Protein AF-A0A2T0S0H9-F1 (afdb_monomer)

InterPro domains:
  IPR032710 NTF2-like domain superfamily [SSF54427] (2-89)
  IPR037401 SnoaL-like domain [PF13474] (5-89)

Sequence (95 aa):
MDGHVVWTREDTLDLYRETFGAAGKNEIAMSDERVTMLADDLALYVGAGSYDMADPAGASMGNGPMALTLLLKKVAGEWLLMHAHQSFPSGEQAG

pLDDT: mean 91.24, std 12.09, range [39.12, 98.69]

Foldseek 3Di:
DPDDDDDDPVSVVVVCCVVCVQWPDKDWDWDDWDWDDPDPFKIKIKTKTKMWTAGVVRHTPDIAIKIKIFIWGQDPNDTDTPDMDMDGDDDDDDD

Mean predicted aligned error: 4.81 Å

Structure (mmCIF, N/CA/C/O backbone):
data_AF-A0A2T0S0H9-F1
#
_entry.id   AF-A0A2T0S0H9-F1
#
loop_
_atom_site.group_PDB
_atom_site.id
_atom_site.type_symbol
_atom_site.label_atom_id
_atom_site.label_alt_id
_atom_site.label_comp_id
_atom_site.label_asym_id
_atom_site.label_entity_id
_atom_site.label_seq_id
_atom_site.pdbx_PDB_ins_code
_atom_site.Cartn_x
_atom_site.Cartn_y
_atom_site.Cartn_z
_atom_site.occupancy
_atom_site.B_iso_or_equiv
_atom_site.auth_seq_id
_atom_site.auth_comp_id
_atom_site.auth_asym_id
_atom_site.auth_atom_id
_atom_site.pdbx_PDB_model_num
ATOM 1 N N . MET A 1 1 ? 17.600 -5.762 2.081 1.00 50.19 1 MET A N 1
ATOM 2 C CA . MET A 1 1 ? 17.424 -4.301 2.004 1.00 50.19 1 MET A CA 1
ATOM 3 C C . MET A 1 1 ? 17.155 -3.823 3.407 1.00 50.19 1 MET A C 1
ATOM 5 O O . MET A 1 1 ? 16.368 -4.470 4.093 1.00 50.19 1 MET A O 1
ATOM 9 N N . ASP A 1 2 ? 17.822 -2.760 3.830 1.00 67.44 2 ASP A N 1
ATOM 10 C CA . ASP A 1 2 ? 17.472 -2.098 5.081 1.00 67.44 2 ASP A CA 1
ATOM 11 C C . ASP A 1 2 ? 16.111 -1.419 4.880 1.00 67.44 2 ASP A C 1
ATOM 13 O O . ASP A 1 2 ? 15.859 -0.830 3.830 1.00 67.44 2 ASP A O 1
ATOM 17 N N . GLY A 1 3 ? 15.188 -1.593 5.824 1.00 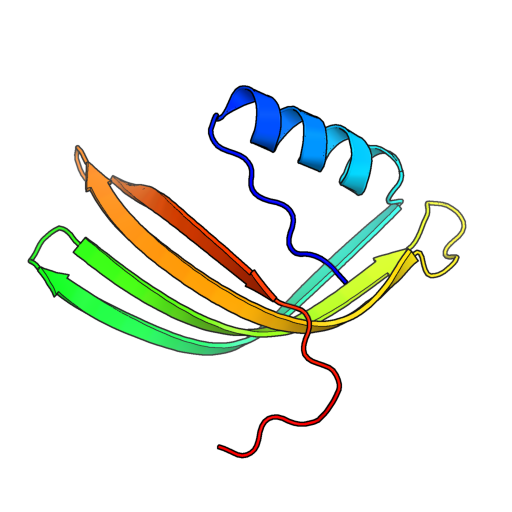79.00 3 GLY A N 1
ATOM 18 C CA . GLY A 1 3 ? 13.857 -0.996 5.720 1.00 79.00 3 GLY A CA 1
ATOM 19 C C . GLY A 1 3 ? 13.934 0.534 5.690 1.00 79.00 3 GLY A C 1
ATOM 20 O O . GLY A 1 3 ? 14.756 1.131 6.384 1.00 79.00 3 GLY A O 1
ATOM 21 N N . HIS A 1 4 ? 13.054 1.171 4.918 1.00 87.94 4 HIS A N 1
ATOM 22 C CA . HIS A 1 4 ? 12.900 2.626 4.908 1.00 87.94 4 HIS A CA 1
ATOM 23 C C . HIS A 1 4 ? 11.751 3.019 5.836 1.00 87.94 4 HIS A C 1
ATOM 25 O O . HIS A 1 4 ? 10.611 2.609 5.625 1.00 87.94 4 HIS A O 1
ATOM 31 N N . VAL A 1 5 ? 12.048 3.812 6.867 1.00 91.44 5 VAL A N 1
ATOM 32 C CA . VAL A 1 5 ? 11.033 4.356 7.777 1.00 91.44 5 VAL A CA 1
ATOM 33 C C . VAL A 1 5 ? 10.823 5.829 7.460 1.00 91.44 5 VAL A C 1
ATOM 35 O O . VAL A 1 5 ? 11.773 6.608 7.466 1.00 91.44 5 VAL A O 1
ATOM 38 N N . VAL A 1 6 ? 9.569 6.202 7.223 1.00 93.19 6 VAL A N 1
ATOM 39 C CA . VAL A 1 6 ? 9.118 7.589 7.078 1.00 93.19 6 VAL A CA 1
ATOM 40 C C . VAL A 1 6 ? 8.211 7.933 8.257 1.00 93.19 6 VAL A C 1
ATOM 42 O O . VAL A 1 6 ? 7.361 7.133 8.647 1.00 93.19 6 VAL A O 1
ATOM 45 N N . TRP A 1 7 ? 8.420 9.102 8.864 1.00 91.62 7 TRP A N 1
ATOM 46 C CA . TRP A 1 7 ? 7.732 9.493 10.104 1.00 91.62 7 TRP A CA 1
ATOM 47 C C . TRP A 1 7 ? 6.630 10.517 9.876 1.00 91.62 7 TRP A C 1
ATOM 49 O O . TRP A 1 7 ? 5.700 10.615 10.678 1.00 91.62 7 TRP A O 1
ATOM 59 N N . THR A 1 8 ? 6.729 11.289 8.795 1.00 92.00 8 THR A N 1
ATOM 60 C CA . THR A 1 8 ? 5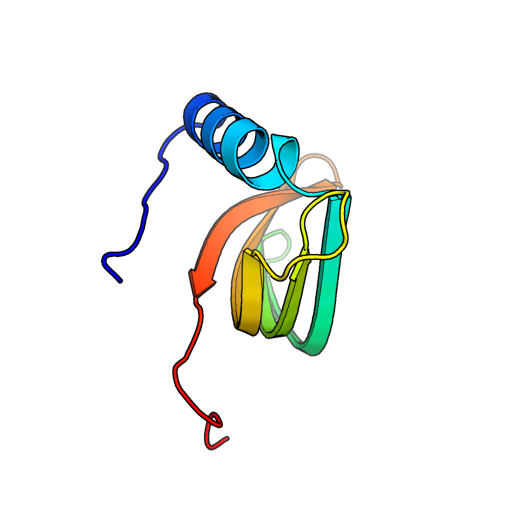.777 12.348 8.483 1.00 92.00 8 THR A CA 1
ATOM 61 C C . THR A 1 8 ? 5.067 12.092 7.162 1.00 92.00 8 THR A C 1
ATOM 63 O O . THR A 1 8 ? 5.521 11.344 6.289 1.00 92.00 8 THR A O 1
ATOM 66 N N . ARG A 1 9 ? 3.925 12.764 6.999 1.00 91.25 9 ARG A N 1
ATOM 67 C CA . ARG A 1 9 ? 3.207 12.801 5.724 1.00 91.25 9 ARG A CA 1
ATOM 68 C C . ARG A 1 9 ? 4.076 13.384 4.609 1.00 91.25 9 ARG A C 1
ATOM 70 O O . ARG A 1 9 ? 3.965 12.931 3.478 1.00 91.25 9 ARG A O 1
ATOM 77 N N . GLU A 1 10 ? 4.893 14.386 4.916 1.00 95.62 10 GLU A N 1
ATOM 78 C CA . GLU A 1 10 ? 5.754 15.052 3.936 1.00 95.62 10 GLU A CA 1
ATOM 79 C C . GLU A 1 10 ? 6.842 14.098 3.440 1.00 95.62 10 GLU A C 1
ATOM 81 O O . GLU A 1 10 ? 6.899 13.854 2.238 1.00 95.62 10 GLU A O 1
ATOM 86 N N . ASP A 1 11 ? 7.559 13.428 4.349 1.00 94.19 11 ASP A N 1
ATOM 87 C CA . ASP A 1 11 ? 8.572 12.421 3.985 1.00 94.19 11 ASP A CA 1
ATOM 88 C C . ASP A 1 11 ? 7.971 11.288 3.142 1.00 94.19 11 ASP A C 1
ATOM 90 O O . ASP A 1 11 ? 8.560 10.827 2.167 1.00 94.19 11 ASP A O 1
ATOM 94 N N . THR A 1 12 ? 6.761 10.850 3.504 1.00 92.81 12 THR A N 1
ATOM 95 C CA . THR A 1 12 ? 6.035 9.807 2.767 1.00 92.81 12 THR A CA 1
ATOM 96 C C . THR A 1 12 ? 5.690 10.264 1.348 1.00 92.81 12 THR A C 1
ATOM 98 O O . THR A 1 12 ? 5.827 9.503 0.392 1.00 92.81 12 THR A O 1
ATOM 101 N N . LEU A 1 13 ? 5.233 11.510 1.191 1.00 94.31 13 LEU A N 1
ATOM 102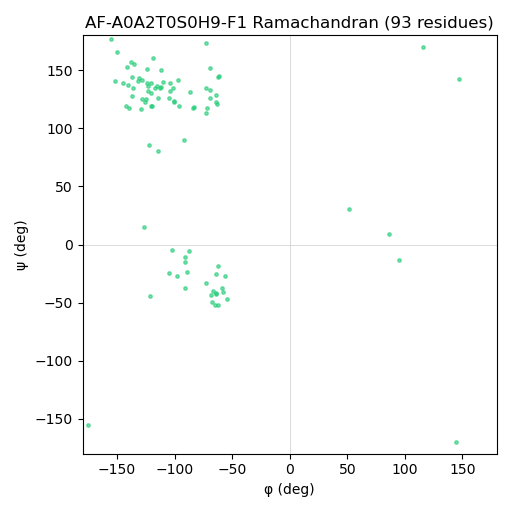 C CA . LEU A 1 13 ? 4.910 12.069 -0.119 1.00 94.31 13 LEU A CA 1
ATOM 103 C C . LEU A 1 13 ? 6.153 12.243 -0.984 1.00 94.31 13 LEU A C 1
ATOM 105 O O . LEU A 1 13 ? 6.080 11.979 -2.181 1.00 94.31 13 LEU A O 1
ATOM 109 N N . ASP A 1 14 ? 7.267 12.672 -0.403 1.00 94.69 14 ASP A N 1
ATOM 110 C CA . ASP A 1 14 ? 8.511 12.865 -1.142 1.00 94.69 14 ASP A CA 1
ATOM 111 C C . ASP A 1 14 ? 9.088 11.527 -1.606 1.00 94.69 14 ASP A C 1
ATOM 113 O O . ASP A 1 14 ? 9.376 11.381 -2.795 1.00 94.69 14 ASP A O 1
ATOM 117 N N . LEU A 1 15 ? 9.092 10.509 -0.737 1.00 91.19 15 LEU A N 1
ATOM 118 C CA . LEU A 1 15 ? 9.449 9.138 -1.109 1.00 91.19 15 LEU A CA 1
ATOM 119 C C . LEU A 1 15 ? 8.603 8.626 -2.285 1.00 91.19 15 LEU A C 1
ATOM 121 O O . LEU A 1 15 ? 9.135 8.065 -3.245 1.00 91.19 15 LEU A O 1
ATOM 125 N N . TYR A 1 16 ? 7.281 8.813 -2.238 1.00 91.19 16 TYR A N 1
ATOM 126 C CA . TYR A 1 16 ? 6.404 8.331 -3.305 1.00 91.19 16 TYR A CA 1
ATOM 127 C C . TYR A 1 16 ? 6.514 9.141 -4.595 1.00 91.19 16 TYR A C 1
ATOM 129 O O . TYR A 1 16 ? 6.396 8.564 -5.675 1.00 91.19 16 TYR A O 1
ATOM 137 N N . ARG A 1 17 ? 6.763 10.451 -4.518 1.00 93.75 17 ARG A N 1
ATOM 138 C CA . ARG A 1 17 ? 7.039 11.276 -5.703 1.00 93.75 17 ARG A CA 1
ATOM 139 C C . ARG A 1 17 ? 8.328 10.851 -6.386 1.00 93.75 17 ARG A C 1
ATOM 141 O O . ARG A 1 17 ? 8.346 10.780 -7.608 1.00 93.75 17 ARG A O 1
ATOM 148 N N . GLU A 1 18 ? 9.372 10.558 -5.620 1.00 90.69 18 GLU A N 1
ATOM 149 C CA . GLU A 1 18 ? 10.631 10.046 -6.160 1.00 90.69 18 GLU A CA 1
ATOM 150 C C . GLU A 1 18 ? 10.428 8.665 -6.796 1.00 90.69 18 GLU A C 1
ATOM 152 O O . GLU A 1 18 ? 10.740 8.469 -7.969 1.00 90.69 18 GLU A O 1
ATOM 157 N N . THR A 1 19 ? 9.819 7.737 -6.052 1.00 87.38 19 THR A N 1
ATOM 158 C CA . THR A 1 19 ? 9.624 6.346 -6.490 1.00 87.38 19 THR A CA 1
ATOM 159 C C . THR A 1 19 ? 8.739 6.259 -7.733 1.00 87.38 19 THR A C 1
ATOM 161 O O . THR A 1 19 ? 9.111 5.645 -8.731 1.00 87.38 19 THR A O 1
ATOM 164 N N . PHE A 1 20 ? 7.556 6.877 -7.695 1.00 89.44 20 PHE A N 1
ATOM 165 C CA . PHE A 1 20 ? 6.570 6.751 -8.769 1.00 89.44 20 PHE A CA 1
ATOM 166 C C . PHE A 1 20 ? 6.694 7.827 -9.845 1.00 89.44 20 PHE A C 1
ATOM 168 O O . PHE A 1 20 ? 6.155 7.645 -10.931 1.00 89.44 20 PHE A O 1
ATOM 175 N N . GLY A 1 21 ? 7.421 8.920 -9.597 1.00 89.44 21 GLY A N 1
ATOM 176 C CA . GLY A 1 21 ? 7.691 9.937 -10.617 1.00 89.44 21 GLY A CA 1
ATOM 177 C C . GLY A 1 21 ? 8.528 9.408 -11.784 1.00 89.44 21 GLY A C 1
ATOM 178 O O . GLY A 1 21 ? 8.415 9.921 -12.895 1.00 89.44 21 GLY A O 1
ATOM 179 N N . ALA A 1 22 ? 9.330 8.366 -11.548 1.00 87.06 22 ALA A N 1
ATOM 180 C CA . ALA A 1 22 ? 10.102 7.672 -12.576 1.00 87.06 22 ALA A CA 1
ATOM 181 C C . ALA A 1 22 ? 9.362 6.476 -13.210 1.00 87.06 22 ALA A C 1
ATOM 183 O O . ALA A 1 22 ? 9.823 5.948 -14.221 1.00 87.06 22 ALA A O 1
ATOM 184 N N . ALA A 1 23 ? 8.227 6.046 -12.649 1.00 90.06 23 ALA A N 1
ATOM 185 C CA . ALA A 1 23 ? 7.495 4.874 -13.119 1.00 90.06 23 ALA A CA 1
ATOM 186 C C . ALA A 1 23 ? 6.517 5.235 -14.251 1.00 90.06 23 ALA A C 1
ATOM 188 O O . ALA A 1 23 ? 5.715 6.160 -14.137 1.00 90.06 23 ALA A O 1
ATOM 189 N N . GLY A 1 24 ? 6.546 4.463 -15.339 1.00 91.56 24 GLY A N 1
ATOM 190 C CA . GLY A 1 24 ? 5.513 4.480 -16.381 1.00 91.56 24 GLY A CA 1
ATOM 191 C C . GLY A 1 24 ? 4.374 3.495 -16.102 1.00 91.56 24 GLY A C 1
ATOM 192 O O . GLY A 1 24 ? 3.256 3.678 -16.581 1.00 91.56 24 GLY A O 1
ATOM 193 N N . LYS A 1 25 ? 4.656 2.462 -15.299 1.00 93.50 25 LYS A N 1
ATOM 194 C CA . LYS A 1 25 ? 3.710 1.451 -14.823 1.00 93.50 25 LYS A CA 1
ATOM 195 C C . LYS A 1 25 ? 4.013 1.117 -13.363 1.00 93.50 25 LYS A C 1
ATOM 197 O O . LYS A 1 25 ? 5.165 0.894 -13.004 1.00 93.50 25 LYS A O 1
ATOM 202 N N . ASN A 1 26 ? 2.963 0.996 -12.558 1.00 93.81 26 ASN A N 1
ATOM 203 C CA . ASN A 1 26 ? 3.009 0.328 -11.264 1.00 93.81 26 ASN A CA 1
ATOM 204 C C . ASN A 1 26 ? 1.724 -0.485 -11.089 1.00 93.81 26 ASN A C 1
ATOM 206 O O . ASN A 1 26 ? 0.632 0.082 -11.075 1.00 93.81 26 ASN A O 1
ATOM 210 N N . GLU A 1 27 ? 1.855 -1.800 -10.982 1.00 95.06 27 GLU A N 1
ATOM 211 C CA . GLU A 1 27 ? 0.746 -2.725 -10.783 1.00 95.06 27 GLU A CA 1
ATOM 212 C C . GLU A 1 27 ? 0.959 -3.498 -9.487 1.00 95.06 27 GLU A C 1
ATOM 214 O O . GLU A 1 27 ? 2.035 -4.039 -9.238 1.00 95.06 27 GLU A O 1
ATOM 219 N N . ILE A 1 28 ? -0.077 -3.532 -8.655 1.00 94.06 28 ILE A N 1
ATOM 220 C CA . ILE 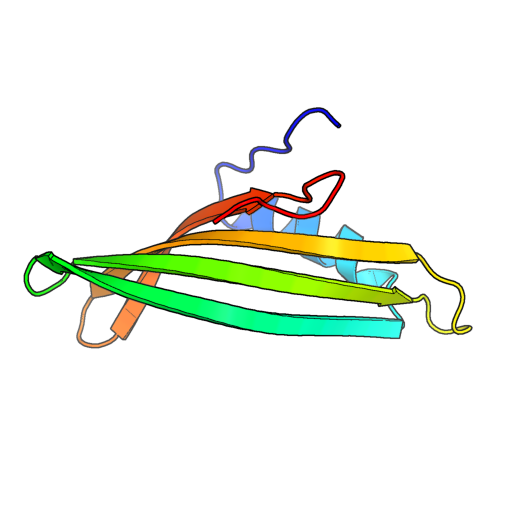A 1 28 ? -0.109 -4.291 -7.410 1.00 94.06 28 ILE A CA 1
ATOM 221 C C . ILE A 1 28 ? -1.337 -5.189 -7.473 1.00 94.06 28 ILE A C 1
ATOM 223 O O . ILE A 1 28 ? -2.451 -4.703 -7.666 1.00 94.06 28 ILE A O 1
ATOM 227 N N . ALA A 1 29 ? -1.127 -6.487 -7.285 1.00 95.44 29 ALA A N 1
ATOM 228 C CA . ALA A 1 29 ? -2.189 -7.480 -7.226 1.00 95.44 29 ALA A CA 1
ATOM 229 C C . ALA A 1 29 ? -2.147 -8.173 -5.862 1.00 95.44 29 ALA A C 1
ATOM 231 O O . ALA A 1 29 ? -1.144 -8.797 -5.519 1.00 95.44 29 ALA A O 1
ATOM 232 N N . MET A 1 30 ? -3.226 -8.053 -5.090 1.00 94.75 30 MET A N 1
ATOM 233 C CA . MET A 1 30 ? -3.388 -8.721 -3.796 1.00 94.75 30 MET A CA 1
ATOM 234 C C . MET A 1 30 ? -4.203 -10.006 -3.976 1.00 94.75 30 MET A C 1
ATOM 236 O O . MET A 1 30 ? -5.138 -10.029 -4.776 1.00 94.75 30 MET A O 1
ATOM 240 N N . SER A 1 31 ? -3.844 -11.073 -3.260 1.00 90.38 31 SER A N 1
ATOM 241 C CA . SER A 1 31 ? -4.527 -12.377 -3.327 1.00 90.38 31 SER A CA 1
ATOM 242 C C . SER A 1 31 ? -5.072 -12.829 -1.976 1.00 90.38 31 SER A C 1
ATOM 244 O O . SER A 1 31 ? -6.212 -13.283 -1.894 1.00 90.38 31 SER A O 1
ATOM 246 N N . ASP A 1 32 ? -4.277 -12.685 -0.913 1.00 92.75 32 ASP A N 1
ATOM 247 C CA . ASP A 1 32 ? -4.580 -13.226 0.414 1.00 92.75 32 ASP A CA 1
ATOM 248 C C . ASP A 1 32 ? -4.804 -12.100 1.411 1.00 92.75 32 ASP A C 1
ATOM 250 O O . ASP A 1 32 ? -3.918 -11.723 2.178 1.00 92.75 32 ASP A O 1
ATOM 254 N N . GLU A 1 33 ? -6.008 -11.540 1.371 1.00 96.88 33 GLU A N 1
ATOM 255 C CA . GLU A 1 33 ? -6.394 -10.382 2.169 1.00 96.88 33 GLU A CA 1
ATOM 256 C C . GLU A 1 33 ? -7.220 -10.801 3.387 1.00 96.88 33 GLU A C 1
ATOM 258 O O . GLU A 1 33 ? -8.163 -11.591 3.293 1.00 96.88 33 GLU A O 1
ATOM 263 N N . ARG A 1 34 ? -6.895 -10.247 4.557 1.00 98.12 34 ARG A N 1
ATOM 264 C CA . ARG A 1 34 ? -7.686 -10.415 5.780 1.00 98.12 34 ARG A CA 1
ATOM 265 C C . ARG A 1 34 ? -7.844 -9.091 6.498 1.00 98.12 34 ARG A C 1
ATOM 267 O O . ARG A 1 34 ? -6.874 -8.372 6.723 1.00 98.12 34 ARG A O 1
ATOM 274 N N . VAL A 1 35 ? -9.075 -8.821 6.920 1.00 98.12 35 VAL A N 1
ATOM 275 C CA . VAL A 1 35 ? -9.413 -7.691 7.784 1.00 98.12 35 VAL A CA 1
ATOM 276 C C . VAL A 1 35 ? -9.900 -8.226 9.121 1.00 98.12 35 VAL A C 1
ATOM 278 O O . VAL A 1 35 ? -10.845 -9.012 9.175 1.00 98.12 35 VAL A O 1
ATOM 281 N N . THR A 1 36 ? -9.278 -7.763 10.198 1.00 98.62 36 THR A N 1
ATOM 282 C CA . THR A 1 36 ? -9.660 -8.080 11.573 1.00 98.62 36 THR A CA 1
ATOM 283 C C . THR A 1 36 ? -10.007 -6.788 12.295 1.00 98.62 36 THR A C 1
ATOM 285 O O . THR A 1 36 ? -9.161 -5.907 12.447 1.00 98.62 36 THR A O 1
ATOM 288 N N . MET A 1 37 ? -11.247 -6.673 12.769 1.00 98.50 37 MET A N 1
ATOM 289 C CA . MET A 1 37 ? -11.636 -5.579 13.657 1.00 98.50 37 MET A CA 1
ATOM 290 C C . MET A 1 37 ? -10.954 -5.770 15.016 1.00 98.50 37 MET A C 1
ATOM 292 O O . MET A 1 37 ? -11.077 -6.829 15.627 1.00 98.50 37 MET A O 1
ATOM 296 N N . LEU A 1 38 ? -10.232 -4.751 15.480 1.00 98.38 38 LEU A N 1
ATOM 297 C CA . LEU A 1 38 ? -9.594 -4.723 16.802 1.00 98.38 38 LEU A CA 1
ATOM 298 C C . LEU A 1 38 ? -10.445 -3.950 17.821 1.00 98.38 38 LEU A C 1
ATOM 300 O O . LEU A 1 38 ? -10.372 -4.215 19.018 1.00 98.38 38 LEU A O 1
ATOM 304 N N . ALA A 1 39 ? -11.244 -2.999 17.333 1.00 98.31 39 ALA A N 1
ATOM 305 C CA . ALA A 1 39 ? -12.263 -2.246 18.060 1.00 98.31 39 ALA A CA 1
ATOM 306 C C . ALA A 1 39 ? -13.321 -1.732 17.062 1.00 98.31 39 ALA A C 1
ATOM 308 O O . ALA A 1 39 ? -13.142 -1.876 15.853 1.00 98.31 39 ALA A O 1
ATOM 309 N N . ASP A 1 40 ? -14.381 -1.077 17.541 1.00 98.19 40 ASP A N 1
ATOM 310 C CA . ASP A 1 40 ? -15.451 -0.516 16.690 1.00 98.19 40 ASP A CA 1
ATOM 311 C C . ASP A 1 40 ? -14.935 0.463 15.619 1.00 98.19 40 ASP A C 1
ATOM 313 O O . ASP A 1 40 ? -15.539 0.633 14.557 1.00 98.19 40 ASP A O 1
ATOM 317 N N . ASP A 1 41 ? -13.804 1.107 15.894 1.00 98.50 41 ASP A N 1
ATOM 318 C CA . ASP A 1 41 ? -13.199 2.140 15.064 1.00 98.50 41 ASP A CA 1
ATOM 319 C C . ASP A 1 41 ? -11.731 1.850 14.709 1.00 98.50 41 ASP A C 1
ATOM 321 O O . ASP A 1 41 ? -11.033 2.755 14.257 1.00 98.50 41 ASP A O 1
ATOM 325 N N . LEU A 1 42 ? -11.249 0.615 14.897 1.00 98.62 42 LEU A N 1
ATOM 326 C CA . LEU A 1 42 ? -9.868 0.210 14.610 1.00 98.62 42 LEU A CA 1
ATOM 327 C C . LEU A 1 42 ? -9.840 -1.156 13.915 1.00 98.62 42 LEU A C 1
ATOM 329 O O . LEU A 1 42 ? -10.389 -2.127 14.435 1.00 98.62 42 LEU A O 1
ATOM 333 N N . ALA A 1 43 ? -9.156 -1.246 12.776 1.00 98.69 43 ALA A N 1
ATOM 334 C CA . ALA A 1 43 ? -9.017 -2.475 12.000 1.00 98.69 43 ALA A CA 1
ATOM 335 C C . ALA A 1 43 ? -7.556 -2.746 11.622 1.00 98.69 43 ALA A C 1
ATOM 337 O O . ALA A 1 43 ? -6.795 -1.828 11.313 1.00 98.69 43 ALA A O 1
ATOM 338 N N . LEU A 1 44 ? -7.187 -4.024 11.626 1.00 98.62 44 LEU A N 1
ATOM 339 C CA . LEU A 1 44 ? -5.955 -4.540 11.047 1.00 98.62 44 LEU A CA 1
ATOM 340 C C . LEU A 1 44 ? -6.275 -5.144 9.682 1.00 98.62 44 LEU A C 1
ATOM 342 O O . LEU A 1 44 ? -7.092 -6.058 9.595 1.00 98.62 44 LEU A O 1
ATOM 346 N N . TYR A 1 45 ? -5.602 -4.668 8.646 1.00 98.31 45 TYR A N 1
ATOM 347 C CA . TYR A 1 45 ? -5.543 -5.325 7.348 1.00 98.31 45 TYR A CA 1
ATOM 348 C C . TYR A 1 45 ? -4.182 -6.002 7.195 1.00 98.31 45 TYR A C 1
ATOM 350 O O . TYR A 1 45 ? -3.145 -5.379 7.431 1.00 98.31 45 TYR A O 1
ATOM 358 N N . VAL A 1 46 ? -4.185 -7.261 6.774 1.00 97.94 46 VAL A N 1
ATOM 359 C CA . VAL A 1 46 ? -2.993 -7.957 6.285 1.00 97.94 46 VAL A CA 1
ATOM 360 C C . VAL A 1 46 ? -3.268 -8.483 4.888 1.00 97.94 46 VAL A C 1
ATOM 362 O O . VAL A 1 46 ? -4.363 -8.974 4.616 1.00 97.94 46 VAL A O 1
ATOM 365 N N . GLY A 1 47 ? -2.282 -8.370 4.008 1.00 96.69 47 GLY A N 1
ATOM 366 C CA . GLY A 1 47 ? -2.403 -8.813 2.629 1.00 96.69 47 GLY A CA 1
ATOM 367 C C . GLY A 1 47 ? -1.089 -9.369 2.108 1.00 96.69 47 GLY A C 1
ATOM 368 O O . GLY A 1 47 ? -0.040 -8.775 2.358 1.00 96.69 47 GLY A O 1
ATOM 369 N N . ALA A 1 48 ? -1.146 -10.464 1.357 1.00 96.25 48 ALA A N 1
ATOM 370 C CA . ALA A 1 48 ? -0.052 -10.913 0.500 1.00 96.25 48 ALA A CA 1
ATOM 371 C C . ALA A 1 48 ? -0.441 -10.769 -0.977 1.00 96.25 48 ALA A C 1
ATOM 373 O O . ALA A 1 48 ? -1.621 -10.826 -1.336 1.00 96.25 48 ALA A O 1
ATOM 374 N N . GLY A 1 49 ? 0.555 -10.538 -1.824 1.00 95.44 49 GLY A N 1
ATOM 375 C CA . GLY A 1 49 ? 0.353 -10.295 -3.242 1.00 95.44 49 GLY A CA 1
ATOM 376 C C . GLY A 1 49 ? 1.662 -10.165 -4.005 1.00 95.44 49 GLY A C 1
ATOM 377 O O . GLY A 1 49 ? 2.706 -10.662 -3.579 1.00 95.44 49 GLY A O 1
ATOM 378 N N . SER A 1 50 ? 1.609 -9.460 -5.127 1.00 95.56 50 SER A N 1
ATOM 379 C CA . SER A 1 50 ? 2.761 -9.165 -5.974 1.00 95.56 50 SER A CA 1
ATOM 380 C C . SER A 1 50 ? 2.743 -7.730 -6.475 1.00 95.56 50 SER A C 1
ATOM 382 O O . SER A 1 50 ? 1.682 -7.112 -6.581 1.00 95.56 50 SER A O 1
ATOM 384 N N . TYR A 1 51 ? 3.919 -7.231 -6.840 1.00 94.75 51 TYR A N 1
ATOM 385 C CA . TYR A 1 51 ? 4.082 -5.957 -7.524 1.00 94.75 51 TYR A CA 1
ATOM 386 C C . TYR A 1 51 ? 4.853 -6.138 -8.833 1.00 94.75 51 TYR A C 1
ATOM 388 O O . TYR A 1 51 ? 5.685 -7.041 -8.956 1.00 94.75 51 TYR A O 1
ATOM 396 N N . ASP A 1 52 ? 4.577 -5.263 -9.792 1.00 95.50 52 ASP A N 1
ATOM 397 C CA . ASP A 1 52 ? 5.317 -5.126 -11.041 1.00 95.50 52 ASP A CA 1
ATOM 398 C C . ASP A 1 52 ? 5.417 -3.643 -11.413 1.00 95.50 52 ASP A C 1
ATOM 400 O O . ASP A 1 52 ? 4.407 -2.958 -11.604 1.00 95.50 52 ASP A O 1
ATOM 404 N N . MET A 1 53 ? 6.647 -3.142 -11.495 1.00 95.19 53 MET A N 1
ATOM 405 C CA . MET A 1 53 ? 6.953 -1.752 -11.800 1.00 95.19 53 MET A CA 1
ATOM 406 C C . MET A 1 53 ? 7.858 -1.665 -13.024 1.00 95.19 53 MET A C 1
ATOM 408 O O . MET A 1 53 ? 8.841 -2.403 -13.149 1.00 95.19 53 MET A O 1
ATOM 412 N N . ALA A 1 54 ? 7.546 -0.725 -13.911 1.00 96.25 54 ALA A N 1
ATOM 413 C CA . ALA A 1 54 ? 8.346 -0.449 -15.093 1.00 96.25 54 ALA A CA 1
ATOM 414 C C . ALA A 1 54 ? 8.428 1.053 -15.382 1.00 96.25 54 ALA A C 1
ATOM 416 O O . ALA A 1 54 ? 7.517 1.819 -15.050 1.00 96.25 54 ALA A O 1
ATOM 417 N N . ASP A 1 55 ? 9.516 1.465 -16.026 1.00 95.31 55 ASP A N 1
ATOM 418 C CA . ASP A 1 55 ? 9.705 2.833 -16.506 1.00 95.31 55 ASP A CA 1
ATOM 419 C C . ASP A 1 55 ? 8.809 3.123 -17.739 1.00 95.31 55 ASP A C 1
ATOM 421 O O . ASP A 1 55 ? 8.147 2.218 -18.262 1.00 95.31 55 ASP A O 1
ATOM 425 N N . PRO A 1 56 ? 8.746 4.371 -18.241 1.00 95.25 56 PRO A N 1
ATOM 426 C CA . PRO A 1 56 ? 7.947 4.705 -19.423 1.00 95.25 56 PRO A CA 1
ATOM 427 C C . PRO A 1 56 ? 8.370 3.995 -20.719 1.00 95.25 56 PRO A C 1
ATOM 429 O O . PRO A 1 56 ? 7.585 3.951 -21.665 1.00 95.25 56 PRO A O 1
ATOM 432 N N . ALA A 1 57 ? 9.591 3.455 -20.785 1.00 95.94 57 ALA A N 1
ATOM 433 C CA . ALA A 1 57 ? 10.075 2.654 -21.908 1.00 95.94 57 ALA A CA 1
ATOM 434 C C . ALA A 1 57 ? 9.737 1.156 -21.757 1.00 95.94 57 ALA A C 1
ATOM 436 O O . ALA A 1 57 ? 9.973 0.379 -22.683 1.00 95.94 57 ALA A O 1
ATOM 437 N N . GLY A 1 58 ? 9.163 0.753 -20.619 1.00 94.50 58 GLY A N 1
ATOM 438 C CA . GLY A 1 58 ? 8.807 -0.624 -20.295 1.00 94.50 58 GLY A CA 1
ATOM 439 C C . GLY A 1 58 ? 9.946 -1.437 -19.676 1.00 94.50 58 GLY A C 1
ATOM 440 O O . GLY A 1 58 ? 9.798 -2.650 -19.523 1.00 94.50 58 GLY A O 1
ATOM 441 N N . ALA A 1 59 ? 11.073 -0.818 -19.315 1.00 95.00 59 ALA A N 1
ATOM 442 C CA . ALA A 1 59 ? 12.133 -1.513 -18.596 1.00 95.00 59 ALA A CA 1
ATOM 443 C C . ALA A 1 59 ? 11.704 -1.767 -17.146 1.00 95.00 59 ALA A C 1
ATOM 445 O O . ALA A 1 59 ? 11.175 -0.879 -16.477 1.00 95.00 59 ALA A O 1
ATOM 446 N N . SER A 1 60 ? 11.936 -2.987 -16.655 1.00 94.50 60 SER A N 1
ATOM 447 C CA . SER A 1 60 ? 11.569 -3.356 -15.286 1.00 94.50 60 SER A CA 1
ATOM 448 C C . SER A 1 60 ? 12.352 -2.527 -14.264 1.00 94.50 60 SER A C 1
ATOM 450 O O . SER A 1 60 ? 13.580 -2.464 -14.312 1.00 94.50 60 SER A O 1
ATOM 452 N N . MET A 1 61 ? 11.625 -1.931 -13.322 1.00 91.94 61 MET A N 1
ATOM 453 C CA . MET A 1 61 ? 12.157 -1.224 -12.153 1.00 91.94 61 MET A CA 1
ATOM 454 C C . MET A 1 61 ? 12.063 -2.068 -10.871 1.00 91.94 61 MET A C 1
ATOM 456 O O . MET A 1 61 ? 12.548 -1.658 -9.819 1.00 91.94 61 MET A O 1
ATOM 460 N N . GLY A 1 62 ? 11.451 -3.250 -10.954 1.00 90.75 62 GLY A N 1
ATOM 461 C CA . GLY A 1 62 ? 11.283 -4.193 -9.855 1.00 90.75 62 GLY A CA 1
ATOM 462 C C . GLY A 1 62 ? 9.977 -4.968 -9.988 1.00 90.75 62 GLY A C 1
ATOM 463 O O . GLY A 1 62 ? 8.959 -4.418 -10.400 1.00 90.75 62 GLY A O 1
ATOM 464 N N . ASN A 1 63 ? 10.007 -6.247 -9.631 1.00 93.75 63 ASN A N 1
ATOM 465 C CA . ASN A 1 63 ? 8.817 -7.071 -9.467 1.00 93.75 63 ASN A CA 1
ATOM 466 C C . ASN A 1 63 ? 9.058 -8.149 -8.408 1.00 93.75 63 ASN A C 1
ATOM 468 O O . ASN A 1 63 ? 10.195 -8.398 -7.997 1.00 93.75 63 ASN A O 1
ATOM 472 N N . GLY A 1 64 ? 7.980 -8.775 -7.947 1.00 93.88 64 GLY A N 1
ATOM 473 C CA . GLY A 1 64 ? 8.062 -9.898 -7.021 1.00 93.88 64 GLY A CA 1
ATOM 474 C C . GLY A 1 64 ? 6.925 -9.927 -6.008 1.00 93.88 64 GLY A C 1
ATOM 475 O O . GLY A 1 64 ? 5.951 -9.183 -6.143 1.00 93.88 64 GLY A O 1
ATOM 476 N N . PRO A 1 65 ? 7.025 -10.798 -4.992 1.00 94.81 65 PRO A N 1
ATOM 477 C CA . PRO A 1 65 ? 6.026 -10.876 -3.941 1.00 94.81 65 PRO A CA 1
ATOM 478 C C . PRO A 1 65 ? 6.064 -9.627 -3.052 1.00 94.81 65 PRO A C 1
ATOM 480 O O . PRO A 1 65 ? 7.102 -8.992 -2.850 1.00 94.81 65 PRO A O 1
ATOM 483 N N . MET A 1 66 ? 4.909 -9.305 -2.487 1.00 94.38 66 MET A N 1
ATOM 484 C CA . MET A 1 66 ? 4.697 -8.189 -1.580 1.00 94.38 66 MET A CA 1
ATOM 485 C C . MET A 1 66 ? 3.820 -8.642 -0.415 1.00 94.38 66 MET A C 1
ATOM 487 O O . MET A 1 66 ? 2.890 -9.426 -0.598 1.00 94.38 66 MET A O 1
ATOM 491 N N . ALA A 1 67 ? 4.084 -8.112 0.775 1.00 95.75 67 ALA A N 1
ATOM 492 C CA . ALA A 1 67 ? 3.174 -8.214 1.906 1.00 95.75 67 ALA A CA 1
ATOM 493 C C . ALA A 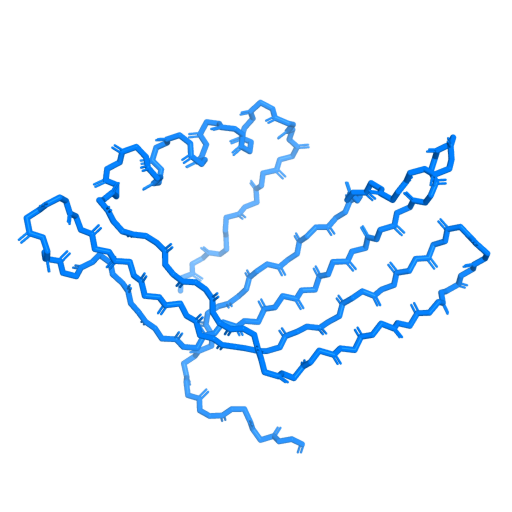1 67 ? 2.907 -6.834 2.517 1.00 95.75 67 ALA A C 1
ATOM 495 O O . ALA A 1 67 ? 3.816 -6.007 2.631 1.00 95.75 67 ALA A O 1
ATOM 496 N N . LEU A 1 68 ? 1.658 -6.607 2.923 1.00 96.75 68 LEU A N 1
ATOM 497 C CA . LEU A 1 68 ? 1.177 -5.393 3.573 1.00 96.75 68 LEU A CA 1
ATOM 498 C C . LEU A 1 68 ? 0.600 -5.717 4.945 1.00 96.75 68 LEU A C 1
ATOM 500 O O . LEU A 1 68 ? -0.139 -6.682 5.124 1.00 96.75 68 LEU A O 1
ATOM 504 N N . THR A 1 69 ? 0.903 -4.862 5.911 1.00 97.75 69 THR A N 1
ATOM 505 C CA . THR A 1 69 ? 0.231 -4.796 7.208 1.00 97.75 69 THR A CA 1
ATOM 506 C C . THR A 1 69 ? -0.180 -3.353 7.443 1.00 97.75 69 THR A C 1
ATOM 508 O O . THR A 1 69 ? 0.678 -2.475 7.525 1.00 97.75 69 THR A O 1
ATOM 511 N N . LEU A 1 70 ? -1.483 -3.097 7.530 1.00 98.06 70 LEU A N 1
ATOM 512 C CA . LEU A 1 70 ? -2.048 -1.759 7.679 1.00 98.06 70 LEU A CA 1
ATOM 513 C C . LEU A 1 70 ? -2.910 -1.696 8.941 1.00 98.06 70 LEU A C 1
ATOM 515 O O . LEU A 1 70 ? -3.782 -2.538 9.151 1.00 98.06 70 LEU A O 1
ATOM 519 N N . LEU A 1 71 ? -2.706 -0.668 9.757 1.00 98.38 71 LEU A N 1
ATOM 520 C CA . LEU A 1 71 ? -3.624 -0.296 10.832 1.00 98.38 71 LEU A CA 1
ATOM 521 C C . LEU A 1 71 ? -4.471 0.879 10.365 1.00 98.38 71 LEU A C 1
ATOM 523 O O . LEU A 1 71 ? -3.937 1.932 10.008 1.00 98.38 71 LEU A O 1
ATOM 527 N N . LEU A 1 72 ? -5.789 0.702 10.392 1.00 98.62 72 LEU A N 1
ATOM 528 C CA . 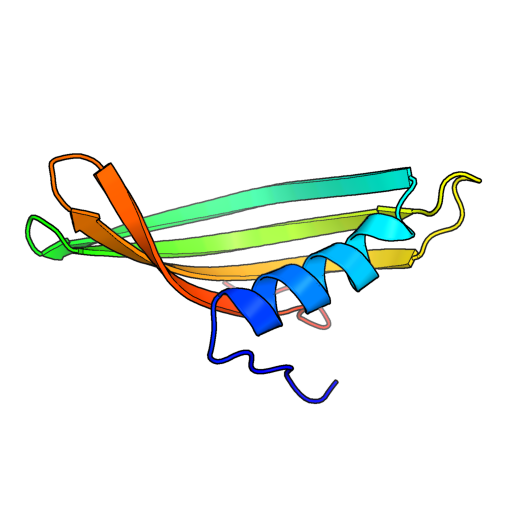LEU A 1 72 ? -6.758 1.706 9.973 1.00 98.62 72 LEU A CA 1
ATOM 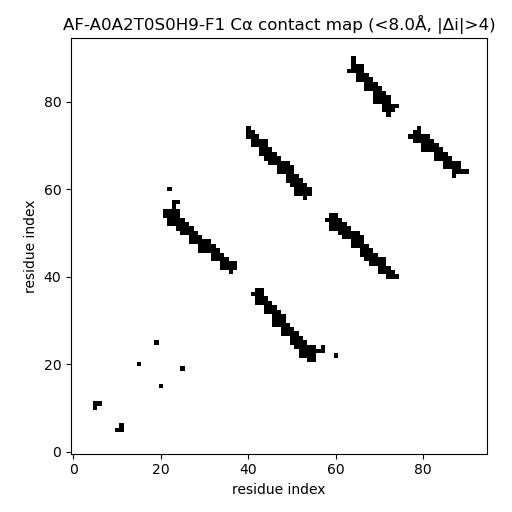529 C C . LEU A 1 72 ? -7.610 2.156 11.154 1.00 98.62 72 LEU A C 1
ATOM 531 O O . LEU A 1 72 ? -8.108 1.324 11.910 1.00 98.62 72 LEU A O 1
ATOM 535 N N . LYS A 1 73 ? -7.840 3.464 11.271 1.00 98.50 73 LYS A N 1
ATOM 536 C CA . LYS A 1 73 ? -8.720 4.075 12.272 1.00 98.50 73 LYS A CA 1
ATOM 537 C C . LYS A 1 73 ? -9.879 4.778 11.603 1.00 98.50 73 LYS A C 1
ATOM 539 O O . LYS A 1 73 ? -9.680 5.537 10.661 1.00 98.50 73 LYS A O 1
ATOM 544 N N . LYS A 1 74 ? -11.081 4.574 12.127 1.00 98.56 74 LYS A N 1
ATOM 545 C CA . LYS A 1 74 ? -12.268 5.287 11.680 1.00 98.56 74 LYS A CA 1
ATOM 546 C C . LYS A 1 74 ? -12.347 6.651 12.363 1.00 98.56 74 LYS A C 1
ATOM 548 O O . LYS A 1 74 ? -12.459 6.726 13.584 1.00 98.56 74 LYS A O 1
ATOM 553 N N . VAL A 1 75 ? -12.316 7.728 11.585 1.00 98.00 75 VAL A N 1
ATOM 554 C CA . VAL A 1 75 ? -12.446 9.115 12.053 1.00 98.00 75 VAL A CA 1
ATOM 555 C C . VAL A 1 75 ? -13.533 9.794 11.231 1.00 98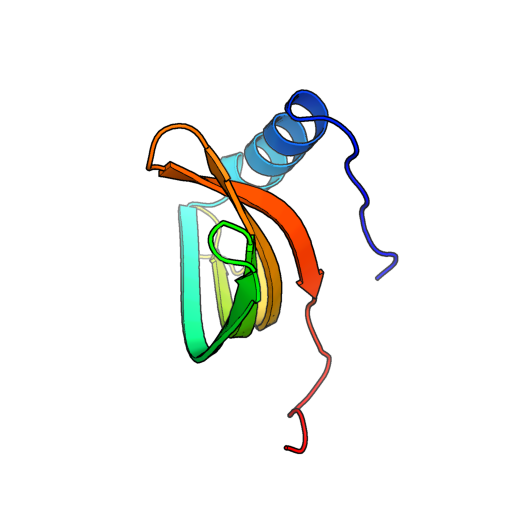.00 75 VAL A C 1
ATOM 557 O O . VAL A 1 75 ? -13.497 9.757 10.008 1.00 98.00 75 VAL A O 1
ATOM 560 N N . ALA A 1 76 ? -14.535 10.373 11.899 1.00 97.31 76 ALA A N 1
ATOM 561 C CA . ALA A 1 76 ? -15.676 11.030 11.247 1.00 97.31 76 ALA A CA 1
ATOM 562 C C . ALA A 1 76 ? -16.389 10.170 10.174 1.00 97.31 76 ALA A C 1
ATOM 564 O O . ALA A 1 76 ? -16.958 10.692 9.223 1.00 97.31 76 ALA A O 1
ATOM 565 N N . GLY A 1 77 ? -16.382 8.843 10.340 1.00 97.19 77 GLY A N 1
ATOM 566 C CA . GLY A 1 77 ? -17.002 7.905 9.399 1.00 97.19 77 GLY A CA 1
ATOM 567 C C . GLY A 1 77 ? -16.050 7.318 8.353 1.00 97.19 77 GLY A C 1
ATOM 568 O O . GLY A 1 77 ? -16.400 6.302 7.753 1.00 97.19 77 GLY A O 1
ATOM 569 N N . GLU A 1 78 ? -14.848 7.872 8.197 1.00 97.81 78 GLU A N 1
ATOM 570 C CA . GLU A 1 78 ? -13.866 7.472 7.186 1.00 97.81 78 GLU A CA 1
ATOM 571 C C . GLU A 1 78 ? -12.735 6.645 7.795 1.00 97.81 78 GLU A C 1
ATOM 573 O O . GLU A 1 78 ? -12.251 6.944 8.885 1.00 97.81 78 GLU A O 1
ATOM 578 N N . TRP A 1 79 ? -12.300 5.598 7.094 1.00 98.00 79 TRP A N 1
ATOM 579 C CA . TRP A 1 79 ? -11.139 4.808 7.497 1.00 98.00 79 TRP A CA 1
ATOM 580 C C . TRP A 1 79 ? -9.858 5.476 7.011 1.00 98.00 79 TRP A C 1
ATOM 582 O O . TRP A 1 79 ? -9.634 5.609 5.811 1.00 98.00 79 TRP A O 1
ATOM 592 N N . LEU A 1 80 ? -9.009 5.868 7.953 1.00 97.12 80 LEU A N 1
ATOM 593 C CA . LEU A 1 80 ? -7.721 6.496 7.703 1.00 97.12 80 LEU A CA 1
ATOM 594 C C . LEU A 1 80 ? -6.594 5.536 8.069 1.00 97.12 80 LEU A C 1
ATOM 596 O O . LEU A 1 80 ? -6.653 4.849 9.089 1.00 97.12 80 LEU A O 1
ATOM 600 N N . LEU A 1 81 ? -5.546 5.518 7.252 1.00 95.44 81 LEU A N 1
ATOM 601 C CA . LEU A 1 81 ? -4.336 4.752 7.521 1.00 95.44 81 LEU A CA 1
ATOM 602 C C . LEU A 1 81 ? -3.550 5.406 8.669 1.00 95.44 81 LEU A C 1
ATOM 604 O O . LEU A 1 81 ? -3.098 6.541 8.542 1.00 95.44 81 LEU A O 1
ATOM 608 N N . MET A 1 82 ? -3.383 4.691 9.782 1.00 95.06 82 MET A N 1
ATOM 609 C CA . MET A 1 82 ? -2.559 5.133 10.916 1.00 95.06 82 MET A CA 1
ATOM 610 C C . MET A 1 82 ? -1.115 4.656 10.808 1.00 95.06 82 MET A C 1
ATOM 612 O O . MET A 1 82 ? -0.194 5.358 11.216 1.00 95.06 82 MET A O 1
ATOM 616 N N . HIS A 1 83 ? -0.924 3.436 10.315 1.00 95.75 83 HIS A N 1
ATOM 617 C CA . HIS A 1 83 ? 0.385 2.817 10.181 1.00 95.75 83 HIS A CA 1
ATOM 618 C C . HIS A 1 83 ? 0.356 1.826 9.025 1.00 95.75 83 HIS A C 1
ATOM 620 O O . HIS A 1 83 ? -0.623 1.096 8.860 1.00 95.75 83 HIS A O 1
ATOM 626 N N . ALA A 1 84 ? 1.440 1.788 8.258 1.00 95.81 84 ALA A N 1
ATOM 627 C CA . ALA A 1 84 ? 1.660 0.810 7.212 1.00 95.81 84 ALA A CA 1
ATOM 628 C C . ALA A 1 84 ? 3.054 0.213 7.344 1.00 95.81 84 ALA A C 1
ATOM 630 O O . ALA A 1 84 ? 4.030 0.922 7.585 1.00 95.81 84 ALA A O 1
ATOM 631 N N . HIS A 1 85 ? 3.129 -1.086 7.106 1.00 95.75 85 HIS A N 1
ATOM 632 C CA . HIS A 1 85 ? 4.362 -1.794 6.841 1.00 95.75 85 HIS A CA 1
ATOM 633 C C . HIS A 1 85 ? 4.189 -2.535 5.518 1.00 95.75 85 HIS A C 1
ATOM 635 O O . HIS A 1 85 ? 3.268 -3.337 5.356 1.00 95.75 85 HIS A O 1
ATOM 641 N N . GLN A 1 86 ? 5.079 -2.243 4.578 1.00 93.62 86 GLN A N 1
ATOM 642 C CA . GLN A 1 86 ? 5.227 -2.957 3.321 1.00 93.62 86 GLN A CA 1
ATOM 643 C C . GLN A 1 86 ? 6.553 -3.713 3.321 1.00 93.62 86 GLN A C 1
ATOM 645 O O . GLN A 1 86 ? 7.587 -3.162 3.693 1.00 93.62 86 GLN A O 1
ATOM 650 N N . SER A 1 87 ? 6.525 -4.966 2.884 1.00 92.88 87 SER A N 1
ATOM 651 C CA . SER A 1 87 ? 7.720 -5.795 2.758 1.00 92.88 87 SER A CA 1
ATOM 652 C C . SER A 1 87 ? 7.730 -6.539 1.427 1.00 92.88 87 SER A C 1
ATOM 654 O O . SER A 1 87 ? 6.679 -6.786 0.833 1.00 92.88 87 SER A O 1
ATOM 656 N N . PHE A 1 88 ? 8.931 -6.891 0.971 1.00 90.75 88 PHE A N 1
ATOM 657 C CA . PHE A 1 88 ? 9.180 -7.608 -0.281 1.00 90.75 88 PHE A CA 1
ATOM 658 C C . PHE A 1 88 ? 9.940 -8.903 0.035 1.00 90.75 88 PHE A C 1
ATOM 660 O O . PHE A 1 88 ? 11.174 -8.902 0.073 1.00 90.75 88 PHE A O 1
ATOM 667 N N . PRO A 1 89 ? 9.226 -9.990 0.373 1.00 85.88 89 PRO A N 1
ATOM 668 C CA . PRO A 1 89 ? 9.841 -11.254 0.763 1.00 85.88 89 PRO A CA 1
ATOM 669 C C . PRO A 1 89 ? 10.696 -11.847 -0.363 1.00 85.88 89 PRO A C 1
ATOM 671 O O . PRO A 1 89 ? 10.344 -11.775 -1.535 1.00 85.88 89 PRO A O 1
ATOM 674 N N . SER A 1 90 ? 11.802 -12.505 -0.029 1.00 76.31 90 SER A N 1
ATOM 675 C CA . SER A 1 90 ? 12.541 -13.323 -0.994 1.00 76.31 90 SER A CA 1
ATOM 676 C C . SER A 1 90 ? 12.042 -14.773 -0.924 1.00 76.31 90 SER A C 1
ATOM 678 O O . SER A 1 90 ? 12.565 -15.553 -0.130 1.00 76.31 90 SER A O 1
ATOM 680 N N . GLY A 1 91 ? 11.029 -15.136 -1.717 1.00 63.41 91 GLY A N 1
ATOM 681 C CA . GLY A 1 91 ? 10.529 -16.520 -1.837 1.00 63.41 91 GLY A CA 1
ATOM 682 C C . GLY A 1 91 ? 9.087 -16.754 -1.362 1.00 63.41 91 GLY A C 1
ATOM 683 O O . GLY A 1 91 ? 8.459 -15.870 -0.782 1.00 63.41 91 GLY A O 1
ATOM 684 N N . GLU A 1 92 ? 8.565 -17.948 -1.666 1.00 50.28 92 GLU A N 1
ATOM 685 C CA . GLU A 1 92 ? 7.191 -18.389 -1.379 1.00 50.28 92 GLU A CA 1
ATOM 686 C C . GLU A 1 92 ? 6.944 -18.436 0.139 1.00 50.28 92 GLU A C 1
ATOM 688 O O . GLU A 1 92 ? 7.663 -19.118 0.875 1.00 50.28 92 GLU A O 1
ATOM 693 N N . GLN A 1 93 ? 5.957 -17.677 0.629 1.00 50.22 93 GLN A N 1
ATOM 694 C CA . GLN A 1 93 ? 5.565 -17.736 2.036 1.00 50.22 93 GLN A CA 1
ATOM 695 C C . GLN A 1 93 ? 4.824 -19.054 2.285 1.00 50.22 93 GLN A C 1
ATOM 697 O O . GLN A 1 93 ? 3.732 -19.262 1.763 1.00 50.22 93 GLN A O 1
ATOM 702 N N . ALA A 1 94 ? 5.419 -19.948 3.077 1.00 41.12 94 ALA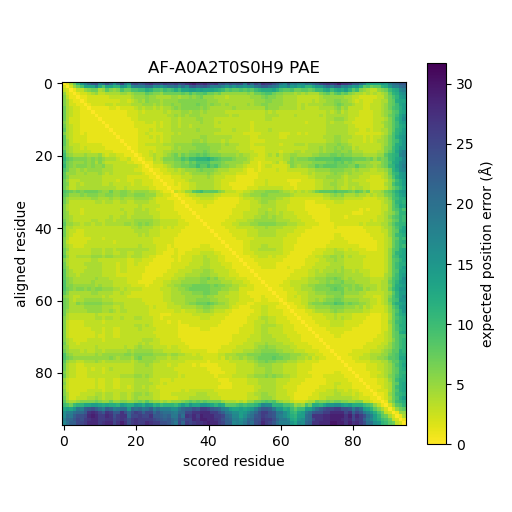 A N 1
ATOM 703 C CA . ALA A 1 94 ? 4.706 -21.099 3.616 1.00 41.12 94 ALA A CA 1
ATOM 704 C C . ALA A 1 94 ? 3.595 -20.598 4.555 1.00 41.12 94 ALA A C 1
ATOM 706 O O . ALA A 1 94 ? 3.878 -19.840 5.488 1.00 41.12 94 ALA A O 1
ATOM 707 N N . GLY A 1 95 ? 2.354 -20.982 4.244 1.00 39.12 95 GLY A N 1
ATOM 708 C CA . GLY A 1 95 ? 1.152 -20.648 5.014 1.00 39.12 95 GLY A CA 1
ATOM 709 C C . GLY A 1 95 ? 1.069 -21.307 6.384 1.00 39.12 95 GLY A C 1
ATOM 710 O O . GLY A 1 95 ? 1.778 -22.313 6.620 1.00 39.12 95 GLY A O 1
#

Solvent-accessible surface area (backbone atoms only — not comparable to full-atom values): 5657 Å² total; per-residue (Å²): 129,86,83,86,87,68,91,45,73,64,55,46,49,52,54,48,47,60,62,52,69,59,41,58,41,79,48,76,50,78,76,55,71,47,79,45,76,79,48,102,47,32,35,40,38,40,35,35,34,35,39,44,29,17,28,78,88,65,52,78,75,49,69,46,48,32,39,42,41,37,37,33,35,52,54,100,87,42,78,40,83,76,44,79,47,77,49,69,59,94,68,86,79,82,128

Organism: NCBI:txid1280846

Nearest PDB structures (foldseek):
  5kvb-assembly1_A  TM=8.081E-01  e=1.633E-02  Novosphingobium barchaimii LL02
  6p7l-assembly1_D  TM=7.516E-01  e=1.214E-02  Streptomyces sp. CM020
  3s5c-assembly1_B  TM=7.138E-01  e=9.583E-03  uncultured organism
  3a76-assembly1_A  TM=7.159E-01  e=1.633E-02  Sphingomonas paucimobilis
  3ef8-assembly1_A  TM=7.313E-01  e=1.633E-02  Novosphingobium aromaticivorans DSM 12444

Secondary structure (DSSP, 8-state):
-PPP---SHHHHHHHHHHHHHT-SEEEEEEEEEEEEEEETTEEEEEEEEEEEEE-TT--EEEEEEEEEEEEEEEETTEEEEEEEEEE--SS----

Radius of gyration: 15.18 Å; Cα contacts (8 Å, |Δi|>4): 167; chains: 1; bounding box: 34×36×40 Å